Protein AF-A0A2S4UJU0-F1 (afdb_monomer_lite)

Secondary structure (DSSP, 8-state):
-----S-S---HHHHHHHHHH---HHHHHHHGGGGSTTTHHHHHHHHHHHHHHHTTSHHHHHHHHHHHHHHTT-

Sequence (74 aa):
MMLRTLPQVMTPKEFMIHFVRSTNPEVAYLRRLWAVPRGIPSSMDLVRSMRNELTNTPEGRDAWDDFIQQEVHV

Foldseek 3Di:
DDPDDDPPDDDPVNVVVCLQPPPPPVSVVVNVQCPDPVNVVVNVVVVVVVLVVQCPDPVSVVVVVVVVVVVVVD

Organism: NCBI:txid27350

Structure (mmCIF, N/CA/C/O backbone):
data_AF-A0A2S4UJU0-F1
#
_entry.id   AF-A0A2S4UJU0-F1
#
loop_
_atom_site.group_PDB
_atom_site.id
_atom_site.type_symbol
_atom_site.label_atom_id
_atom_site.label_alt_id
_atom_site.label_comp_id
_atom_site.label_asym_id
_atom_site.label_entity_id
_atom_site.label_seq_id
_atom_site.pdbx_PDB_ins_code
_atom_site.Cartn_x
_atom_site.Cartn_y
_atom_site.Cartn_z
_atom_site.occupancy
_atom_site.B_iso_or_equiv
_atom_site.auth_seq_id
_atom_site.auth_comp_id
_atom_site.auth_asym_id
_atom_site.auth_atom_id
_atom_site.pdbx_PDB_model_num
ATOM 1 N N . MET A 1 1 ? -23.656 21.319 -23.296 1.00 37.44 1 MET A N 1
ATOM 2 C CA . MET A 1 1 ? -22.239 21.100 -22.934 1.00 37.44 1 MET A CA 1
ATOM 3 C C . MET A 1 1 ? -22.143 21.208 -21.418 1.00 37.44 1 MET A C 1
ATOM 5 O O . MET A 1 1 ? -22.288 22.302 -20.891 1.00 37.44 1 MET A O 1
ATOM 9 N N . MET A 1 2 ? -22.073 20.075 -20.713 1.00 38.69 2 MET A N 1
ATOM 10 C CA . MET A 1 2 ? -22.130 20.015 -19.243 1.00 38.69 2 MET A CA 1
ATOM 11 C C . MET A 1 2 ? -20.787 20.461 -18.645 1.00 38.69 2 MET A C 1
ATOM 13 O O . MET A 1 2 ? -19.925 19.652 -18.322 1.00 38.69 2 MET A O 1
ATOM 17 N N . LEU A 1 3 ? -20.599 21.774 -18.536 1.00 41.50 3 LEU A N 1
ATOM 18 C CA . LEU A 1 3 ? -19.654 22.373 -17.599 1.00 41.50 3 LEU A CA 1
ATOM 19 C C . LEU A 1 3 ? -20.308 22.290 -16.219 1.00 41.50 3 LEU A C 1
ATOM 21 O O . LEU A 1 3 ? -21.258 23.038 -16.004 1.00 41.50 3 LEU A O 1
ATOM 25 N N . ARG A 1 4 ? -19.821 21.391 -15.344 1.00 46.41 4 ARG A N 1
ATOM 26 C CA . ARG A 1 4 ? -20.048 21.265 -13.876 1.00 46.41 4 ARG A CA 1
ATOM 27 C C . ARG A 1 4 ? -20.388 19.816 -13.493 1.00 46.41 4 ARG A C 1
ATOM 29 O O . ARG A 1 4 ? -21.516 19.401 -13.707 1.00 46.41 4 ARG A O 1
ATOM 36 N N . THR A 1 5 ? -19.410 19.086 -12.940 1.00 57.81 5 THR A N 1
ATOM 37 C CA . THR A 1 5 ? -19.364 18.617 -11.528 1.00 57.81 5 THR A CA 1
ATOM 38 C C . THR A 1 5 ? -18.532 17.338 -11.362 1.00 57.81 5 THR A C 1
ATOM 40 O O . THR A 1 5 ? -18.992 16.276 -11.755 1.00 57.81 5 THR A O 1
ATOM 43 N N . LEU A 1 6 ? -17.373 17.447 -10.703 1.00 51.09 6 LEU A N 1
ATOM 44 C CA . LEU A 1 6 ? -16.721 16.472 -9.803 1.00 51.09 6 LEU A CA 1
ATOM 45 C C . LEU A 1 6 ? -15.726 17.293 -8.949 1.00 51.09 6 LEU A C 1
ATOM 47 O O . LEU A 1 6 ? -15.234 18.309 -9.457 1.00 51.09 6 LEU A O 1
ATOM 51 N N . PRO A 1 7 ? -15.398 16.939 -7.691 1.00 56.28 7 PRO A N 1
ATOM 52 C CA . PRO A 1 7 ? -14.259 17.575 -7.041 1.00 56.28 7 PRO A CA 1
ATOM 53 C C . PRO A 1 7 ? -13.010 17.233 -7.867 1.00 56.28 7 PRO A C 1
ATOM 55 O O . PRO A 1 7 ? -12.721 16.066 -8.106 1.00 56.28 7 PRO A O 1
ATOM 58 N N . GLN A 1 8 ? -12.273 18.240 -8.341 1.00 63.50 8 GLN A N 1
ATOM 59 C CA . GLN A 1 8 ? -11.039 18.051 -9.123 1.00 63.50 8 GLN A CA 1
ATOM 60 C C . GLN A 1 8 ? -9.865 17.482 -8.296 1.00 63.50 8 GLN A C 1
ATOM 62 O O . GLN A 1 8 ? -8.734 17.457 -8.775 1.00 63.50 8 GLN A 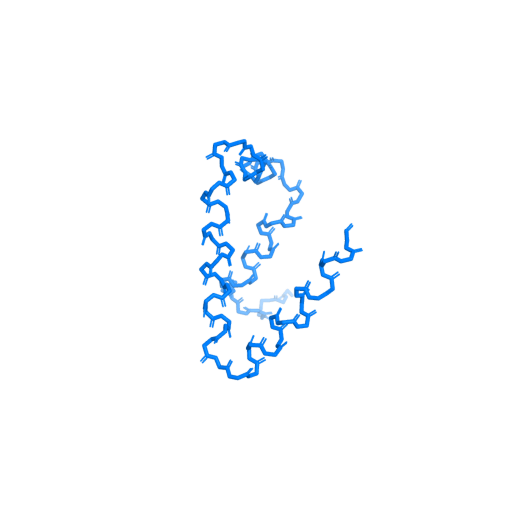O 1
ATOM 67 N N . VAL A 1 9 ? -10.097 17.040 -7.057 1.00 72.44 9 VAL A N 1
ATOM 68 C CA . VAL A 1 9 ? -9.043 16.619 -6.131 1.00 72.44 9 VAL A CA 1
ATOM 69 C C . VAL A 1 9 ? -9.221 15.143 -5.809 1.00 72.44 9 VAL A C 1
ATOM 71 O O . VAL A 1 9 ? -10.103 14.764 -5.045 1.00 72.44 9 VAL A O 1
ATOM 74 N N . MET A 1 10 ? -8.363 14.324 -6.412 1.00 84.19 10 MET A N 1
ATOM 75 C CA . MET A 1 10 ? -8.175 12.923 -6.046 1.00 84.19 10 MET A CA 1
ATOM 76 C C . MET A 1 10 ? -7.669 12.850 -4.602 1.00 84.19 10 MET A C 1
ATOM 78 O O . MET A 1 10 ? -6.695 13.520 -4.250 1.00 84.19 10 MET A O 1
ATOM 82 N N . THR A 1 11 ? -8.308 12.042 -3.758 1.00 87.88 11 THR A N 1
ATOM 83 C CA . THR A 1 11 ? -7.807 11.813 -2.400 1.00 87.88 11 THR A CA 1
ATOM 84 C C . THR A 1 11 ? -6.486 11.035 -2.441 1.00 87.88 11 THR A C 1
ATOM 86 O O . THR A 1 11 ? -6.252 10.256 -3.370 1.00 87.88 11 THR A O 1
ATOM 89 N N . PRO A 1 12 ? -5.620 11.152 -1.417 1.00 86.81 12 PRO A N 1
ATOM 90 C CA . PRO A 1 12 ? -4.393 10.357 -1.357 1.00 86.81 12 PRO A CA 1
ATOM 91 C C . PRO A 1 12 ? -4.640 8.843 -1.473 1.00 86.81 12 PRO A C 1
ATOM 93 O O . PRO A 1 12 ? -3.860 8.135 -2.104 1.00 86.81 12 PRO A O 1
ATOM 96 N N . LYS A 1 13 ? -5.756 8.341 -0.924 1.00 89.50 13 LYS A N 1
ATOM 97 C CA . LYS A 1 13 ? -6.130 6.919 -1.011 1.00 89.50 13 LYS A CA 1
ATOM 98 C C . LYS A 1 13 ? -6.482 6.513 -2.442 1.00 89.50 13 LYS A C 1
ATOM 100 O O . LYS A 1 13 ? -5.980 5.501 -2.926 1.00 89.50 13 LYS A O 1
ATOM 105 N N . GLU A 1 14 ? -7.292 7.314 -3.134 1.00 89.88 14 GLU A N 1
ATOM 106 C CA . GLU A 1 14 ? -7.623 7.079 -4.546 1.00 89.88 14 GLU A CA 1
ATOM 107 C C . GLU A 1 14 ? -6.371 7.120 -5.421 1.00 89.88 14 GLU A C 1
ATOM 109 O O . GLU A 1 14 ? -6.194 6.244 -6.266 1.00 89.88 14 GLU A O 1
ATOM 114 N N . PHE A 1 15 ? -5.458 8.064 -5.171 1.00 89.44 15 PHE A N 1
ATOM 115 C CA . PHE A 1 15 ? -4.177 8.123 -5.872 1.00 89.44 15 PHE A CA 1
ATOM 116 C C . PHE A 1 15 ? -3.378 6.834 -5.713 1.00 89.44 15 PHE A C 1
ATOM 118 O O . PHE A 1 15 ? -2.955 6.259 -6.714 1.00 89.44 15 PHE A O 1
ATOM 125 N N . MET A 1 16 ? -3.208 6.343 -4.483 1.00 91.19 16 MET A N 1
ATOM 126 C CA . MET A 1 16 ? -2.457 5.110 -4.234 1.00 91.19 16 MET A CA 1
ATOM 127 C C . MET A 1 16 ? -3.098 3.905 -4.930 1.00 91.19 16 MET A C 1
ATOM 129 O O . MET A 1 16 ? -2.395 3.110 -5.554 1.00 91.19 16 MET A O 1
ATOM 133 N N . ILE A 1 17 ? -4.430 3.797 -4.901 1.00 91.69 17 ILE A N 1
ATOM 134 C CA . ILE A 1 17 ? -5.164 2.733 -5.600 1.00 91.69 17 ILE A CA 1
ATOM 135 C C . ILE A 1 17 ? -4.935 2.823 -7.113 1.00 91.69 17 ILE A C 1
ATOM 137 O O . ILE A 1 17 ? -4.599 1.817 -7.745 1.00 91.69 17 ILE A O 1
ATOM 141 N N . HIS A 1 18 ? -5.079 4.014 -7.700 1.00 91.62 18 HIS A N 1
ATOM 142 C CA . HIS A 1 18 ? -4.850 4.223 -9.128 1.00 91.62 18 HIS A CA 1
ATOM 143 C C . HIS A 1 18 ? -3.400 3.943 -9.516 1.00 91.62 18 HIS A C 1
ATOM 145 O O . HIS A 1 18 ? -3.164 3.272 -10.516 1.00 91.62 18 HIS A O 1
ATOM 151 N N . PHE A 1 19 ? -2.430 4.382 -8.717 1.00 90.56 19 PHE A N 1
ATOM 152 C CA . PHE A 1 19 ? -1.012 4.139 -8.959 1.00 90.56 19 PHE A CA 1
ATOM 153 C C . PHE A 1 19 ? -0.683 2.638 -8.965 1.00 90.56 19 PHE A C 1
ATOM 155 O O . PHE A 1 19 ? -0.071 2.130 -9.911 1.00 90.56 19 PHE A O 1
ATOM 162 N N . VAL A 1 20 ? -1.141 1.895 -7.951 1.00 92.00 20 VAL A N 1
ATOM 163 C CA . VAL A 1 20 ? -0.860 0.456 -7.822 1.00 92.00 20 VAL A CA 1
ATOM 164 C C . VAL A 1 20 ? -1.563 -0.364 -8.911 1.00 92.00 20 VAL A C 1
ATOM 166 O O . VAL A 1 20 ? -0.992 -1.334 -9.403 1.00 92.00 20 VAL A O 1
ATOM 169 N N . ARG A 1 21 ? -2.765 0.038 -9.344 1.00 92.88 21 ARG A N 1
ATOM 170 C CA . ARG A 1 21 ? -3.563 -0.696 -10.346 1.00 92.88 21 ARG A CA 1
ATOM 171 C C . ARG A 1 21 ? -3.381 -0.213 -11.787 1.00 92.88 21 ARG A C 1
ATOM 173 O O . ARG A 1 21 ? -3.910 -0.838 -12.701 1.00 92.88 21 ARG A O 1
ATOM 180 N N . SER A 1 22 ? -2.660 0.886 -12.011 1.00 92.12 22 SER A N 1
ATOM 181 C CA . SER A 1 22 ? -2.526 1.481 -13.343 1.00 92.12 22 SER A CA 1
ATOM 182 C C . SER A 1 22 ? -1.884 0.516 -14.342 1.00 92.12 22 SER A C 1
ATOM 184 O O . SER A 1 22 ? -0.834 -0.080 -14.069 1.00 92.12 22 SER A O 1
ATOM 186 N N . THR A 1 23 ? -2.500 0.424 -15.519 1.00 92.19 23 THR A N 1
ATOM 187 C CA . THR A 1 23 ? -1.991 -0.276 -16.706 1.00 92.19 23 THR A CA 1
ATOM 188 C C . THR A 1 23 ? -1.150 0.631 -17.606 1.00 92.19 23 THR A C 1
ATOM 190 O O . THR A 1 23 ? -0.627 0.169 -18.617 1.00 92.19 23 THR A O 1
ATOM 193 N N . ASN A 1 24 ? -0.994 1.914 -17.253 1.00 95.12 24 ASN A N 1
ATOM 194 C CA . ASN A 1 24 ? -0.120 2.827 -17.982 1.00 95.12 24 ASN A CA 1
ATOM 195 C C . ASN A 1 24 ? 1.332 2.293 -17.949 1.00 95.12 24 ASN A C 1
ATOM 197 O O . ASN A 1 24 ? 1.831 2.024 -16.852 1.00 95.12 24 ASN A O 1
ATOM 201 N N . PRO A 1 25 ? 2.018 2.163 -19.102 1.00 93.62 25 PRO A N 1
ATOM 202 C CA . PRO A 1 25 ? 3.349 1.556 -19.173 1.00 93.62 25 PRO A CA 1
ATOM 203 C C . PRO A 1 25 ? 4.401 2.227 -18.285 1.00 93.62 25 PRO A C 1
ATOM 205 O O . PRO A 1 25 ? 5.167 1.527 -17.628 1.00 93.62 25 PRO A O 1
ATOM 208 N N . GLU A 1 26 ? 4.400 3.558 -18.199 1.00 94.06 26 GLU A N 1
ATOM 209 C CA . GLU A 1 26 ? 5.354 4.313 -17.377 1.00 94.06 26 GLU A CA 1
ATOM 210 C C . GLU A 1 26 ? 5.111 4.067 -15.884 1.00 94.06 26 GLU A C 1
ATOM 212 O O . GLU A 1 26 ? 6.034 3.810 -15.110 1.00 94.06 26 GLU A O 1
ATOM 217 N N . VAL A 1 27 ? 3.842 4.057 -15.468 1.00 92.31 27 VAL A N 1
ATOM 218 C CA . VAL A 1 27 ? 3.477 3.775 -14.071 1.00 92.31 27 VAL A CA 1
ATOM 219 C C . VAL A 1 27 ? 3.785 2.321 -13.709 1.00 92.31 27 VAL A C 1
ATOM 221 O O . VAL A 1 27 ? 4.335 2.049 -12.641 1.00 92.31 27 VAL A O 1
ATOM 224 N N . ALA A 1 28 ? 3.488 1.378 -14.604 1.00 93.44 28 ALA A N 1
ATOM 225 C CA . ALA A 1 28 ? 3.823 -0.030 -14.420 1.00 93.44 28 ALA A CA 1
ATOM 226 C C . ALA A 1 28 ? 5.344 -0.244 -14.334 1.00 93.44 28 ALA A C 1
ATOM 228 O O . ALA A 1 28 ? 5.812 -1.017 -13.493 1.00 93.44 28 ALA A O 1
ATOM 229 N N . TYR A 1 29 ? 6.118 0.483 -15.146 1.00 92.81 29 TYR A N 1
ATOM 230 C CA . TYR A 1 29 ? 7.577 0.463 -15.114 1.00 92.81 29 TYR A CA 1
ATOM 231 C C . TYR A 1 29 ? 8.133 0.919 -13.761 1.00 92.81 29 TYR A C 1
ATOM 233 O O . TYR A 1 29 ? 9.058 0.296 -13.245 1.00 92.81 29 TYR A O 1
ATOM 241 N N . LEU A 1 30 ? 7.564 1.963 -13.155 1.00 92.44 30 LEU A N 1
ATOM 242 C CA . LEU A 1 30 ? 7.972 2.422 -11.824 1.00 92.44 30 LEU A CA 1
ATOM 243 C C . LEU A 1 30 ? 7.544 1.443 -10.725 1.00 92.44 30 LEU A C 1
ATOM 245 O O . LEU A 1 30 ? 8.342 1.104 -9.851 1.00 92.44 30 LEU A O 1
ATOM 249 N N . ARG A 1 31 ? 6.312 0.927 -10.790 1.00 93.69 31 ARG A N 1
ATOM 250 C CA . ARG A 1 31 ? 5.779 -0.024 -9.804 1.00 93.69 31 ARG A CA 1
ATOM 251 C C . ARG A 1 31 ? 6.558 -1.336 -9.765 1.00 93.69 31 ARG A C 1
ATOM 253 O O . ARG A 1 31 ? 6.716 -1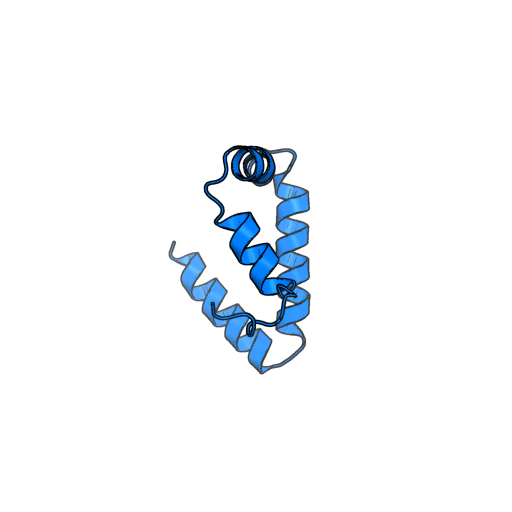.910 -8.692 1.00 93.69 31 ARG A O 1
ATOM 260 N N . ARG A 1 32 ? 7.111 -1.802 -10.892 1.00 93.12 32 ARG A N 1
ATOM 261 C CA . ARG A 1 32 ? 7.923 -3.035 -10.919 1.00 93.12 32 ARG A CA 1
ATOM 262 C C . ARG A 1 32 ? 9.117 -2.978 -9.958 1.00 93.12 32 ARG A C 1
ATOM 264 O O . ARG A 1 32 ? 9.567 -4.017 -9.490 1.00 93.12 32 ARG A O 1
ATOM 271 N N . LEU A 1 33 ? 9.617 -1.775 -9.651 1.00 94.00 33 LEU A N 1
ATOM 272 C CA . LEU A 1 33 ? 10.738 -1.569 -8.735 1.00 94.00 33 LEU A CA 1
ATOM 273 C C . LEU A 1 33 ? 10.379 -1.887 -7.279 1.00 94.00 33 LEU A C 1
ATOM 275 O O . LEU A 1 33 ? 11.281 -2.018 -6.465 1.00 94.00 33 LEU A O 1
ATOM 279 N N . TRP A 1 34 ? 9.098 -2.041 -6.939 1.00 94.94 34 TRP A N 1
ATOM 280 C CA . TRP A 1 34 ? 8.674 -2.388 -5.582 1.00 94.94 34 TRP A CA 1
ATOM 281 C C . TRP A 1 34 ? 8.994 -3.849 -5.241 1.00 94.94 34 TRP A C 1
ATOM 283 O O . TRP A 1 34 ? 9.380 -4.162 -4.120 1.00 94.94 34 TRP A O 1
ATOM 293 N N . ALA A 1 35 ? 8.899 -4.743 -6.230 1.00 95.12 35 ALA A N 1
ATOM 294 C CA . ALA A 1 35 ? 9.082 -6.186 -6.055 1.00 95.12 35 ALA A CA 1
ATOM 295 C C . ALA A 1 35 ? 10.509 -6.680 -6.370 1.00 95.12 35 ALA A C 1
ATOM 297 O O . ALA A 1 35 ? 10.745 -7.885 -6.439 1.00 95.12 35 ALA A O 1
ATOM 298 N N . VAL A 1 36 ? 11.478 -5.781 -6.581 1.00 96.75 36 VAL A N 1
ATOM 299 C CA . VAL A 1 36 ? 12.889 -6.175 -6.764 1.00 96.75 36 VAL A CA 1
ATOM 300 C C . VAL A 1 36 ? 13.588 -6.294 -5.406 1.00 96.75 36 VAL A C 1
ATOM 302 O O . VAL A 1 36 ? 13.236 -5.550 -4.492 1.00 96.75 36 VAL A O 1
ATOM 305 N N . PRO A 1 37 ? 14.644 -7.118 -5.254 1.00 97.56 37 PRO A N 1
ATOM 306 C CA . PRO A 1 37 ? 15.294 -7.340 -3.956 1.00 97.56 37 PRO A CA 1
ATOM 307 C C . PRO A 1 37 ? 15.699 -6.062 -3.207 1.00 97.56 37 PRO A C 1
ATOM 309 O O . PRO A 1 37 ? 15.571 -5.986 -1.991 1.00 97.56 37 PRO A O 1
ATOM 312 N N . ARG A 1 38 ? 16.145 -5.030 -3.935 1.00 95.62 38 ARG A N 1
ATOM 313 C CA . ARG A 1 38 ? 16.517 -3.727 -3.357 1.00 95.62 38 ARG A CA 1
ATOM 314 C C . ARG A 1 38 ? 15.325 -2.821 -3.019 1.00 95.62 38 ARG A C 1
ATOM 316 O O . ARG A 1 38 ? 15.493 -1.910 -2.221 1.00 95.62 38 ARG A O 1
ATOM 323 N N . GLY A 1 39 ? 14.162 -3.044 -3.628 1.00 96.31 39 GLY A N 1
ATOM 324 C CA . GLY A 1 39 ? 12.948 -2.250 -3.415 1.00 96.31 39 GLY A CA 1
ATOM 325 C C . GLY A 1 39 ? 11.964 -2.862 -2.419 1.00 96.31 39 GLY A C 1
ATOM 326 O O . GLY A 1 39 ? 11.159 -2.132 -1.845 1.00 96.31 39 GLY A O 1
ATOM 327 N N . ILE A 1 40 ? 12.051 -4.172 -2.161 1.00 97.06 40 ILE A N 1
ATOM 328 C CA . ILE A 1 40 ? 11.187 -4.860 -1.191 1.00 97.06 40 ILE A CA 1
ATOM 329 C C . ILE A 1 40 ? 11.261 -4.216 0.204 1.00 97.06 40 ILE A C 1
ATOM 331 O O . ILE A 1 40 ? 10.193 -3.953 0.754 1.00 97.06 40 ILE A O 1
ATOM 335 N N . PRO A 1 41 ? 12.443 -3.895 0.779 1.00 97.88 41 PRO A N 1
ATOM 336 C CA . PRO A 1 41 ? 12.502 -3.313 2.121 1.00 97.88 41 PRO A CA 1
ATOM 337 C C . PRO A 1 41 ? 11.697 -2.012 2.249 1.00 97.88 41 PRO A C 1
ATOM 339 O O . PRO A 1 41 ? 10.806 -1.926 3.089 1.00 97.88 41 PRO A O 1
ATOM 342 N N . SER A 1 42 ? 11.918 -1.043 1.354 1.00 96.50 42 SER A N 1
ATOM 343 C CA . SER A 1 42 ? 11.205 0.241 1.394 1.00 96.50 42 SER A CA 1
ATOM 344 C C . SER A 1 42 ? 9.724 0.119 1.020 1.00 96.50 42 SER A C 1
ATOM 346 O O . SER A 1 42 ? 8.892 0.869 1.531 1.00 96.50 42 SER A O 1
ATOM 348 N N . SER A 1 43 ? 9.365 -0.846 0.170 1.00 96.12 43 SER A N 1
ATOM 349 C CA . SER A 1 43 ? 7.960 -1.146 -0.136 1.00 96.12 43 SER A CA 1
ATOM 350 C C . SER A 1 43 ? 7.235 -1.717 1.087 1.00 96.12 43 SER A C 1
ATOM 352 O O . SER A 1 43 ? 6.105 -1.327 1.376 1.00 96.12 43 SER A O 1
ATOM 354 N N . MET A 1 44 ? 7.894 -2.590 1.854 1.00 97.19 44 MET A N 1
ATOM 355 C CA . MET A 1 44 ? 7.351 -3.117 3.107 1.00 97.19 44 MET A CA 1
ATOM 356 C C . MET A 1 44 ? 7.283 -2.053 4.209 1.00 97.19 44 MET A C 1
ATOM 358 O O . MET A 1 44 ? 6.345 -2.075 5.007 1.00 97.19 44 MET A O 1
ATOM 362 N N . ASP A 1 45 ? 8.204 -1.086 4.235 1.00 97.81 45 ASP A N 1
ATOM 363 C CA . ASP A 1 45 ? 8.124 0.066 5.144 1.00 97.81 45 ASP A CA 1
ATOM 364 C C . ASP A 1 45 ? 6.891 0.935 4.860 1.00 97.81 45 ASP A C 1
ATOM 366 O O . ASP A 1 45 ? 6.217 1.388 5.792 1.00 97.81 45 ASP A O 1
ATOM 370 N N . LEU A 1 46 ? 6.526 1.106 3.584 1.00 94.25 46 LEU A N 1
ATOM 371 C CA . LEU A 1 46 ? 5.283 1.774 3.196 1.00 94.25 46 LEU A CA 1
ATOM 372 C C . LEU A 1 46 ? 4.052 0.995 3.685 1.00 94.25 46 LEU A C 1
ATOM 374 O O . LEU A 1 46 ? 3.159 1.589 4.289 1.00 94.25 46 LEU A O 1
ATOM 378 N N . VAL A 1 47 ? 4.013 -0.329 3.490 1.00 94.69 47 VAL A N 1
ATOM 379 C CA . VAL A 1 47 ? 2.921 -1.184 4.002 1.00 94.69 47 VAL A CA 1
ATOM 380 C C . VAL A 1 47 ? 2.800 -1.070 5.521 1.00 94.69 47 VAL A C 1
ATOM 382 O O . VAL A 1 47 ? 1.702 -0.875 6.040 1.00 94.69 47 VAL A O 1
ATOM 385 N N . ARG A 1 48 ? 3.925 -1.109 6.242 1.00 96.44 48 ARG A N 1
ATOM 386 C CA . ARG A 1 48 ? 3.955 -0.957 7.703 1.00 96.44 48 ARG A CA 1
ATOM 387 C C . ARG A 1 48 ? 3.451 0.415 8.148 1.00 96.44 48 ARG A C 1
ATOM 389 O O . ARG A 1 48 ? 2.725 0.505 9.134 1.00 96.44 48 ARG A O 1
ATOM 396 N N . SER A 1 49 ? 3.802 1.468 7.416 1.00 96.00 49 SER A N 1
ATOM 397 C CA . SER A 1 49 ? 3.331 2.830 7.688 1.00 96.00 49 SER A CA 1
ATOM 398 C C . SER A 1 49 ? 1.815 2.942 7.516 1.00 96.00 49 SER A C 1
ATOM 400 O O . SER A 1 49 ? 1.140 3.475 8.393 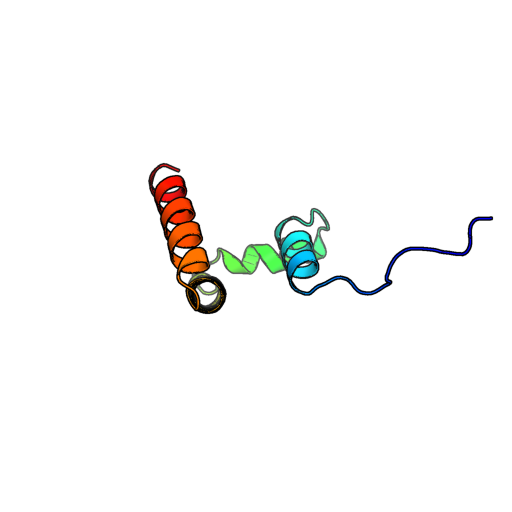1.00 96.00 49 SER A O 1
ATOM 402 N N . MET A 1 50 ? 1.265 2.362 6.444 1.00 93.62 50 MET A N 1
ATOM 403 C CA . MET A 1 50 ? -0.187 2.301 6.230 1.00 93.62 50 MET A CA 1
ATOM 404 C C . MET A 1 50 ? -0.891 1.495 7.326 1.00 93.62 50 MET A C 1
ATOM 406 O O . MET A 1 50 ? -1.898 1.947 7.864 1.00 93.62 50 MET A O 1
ATOM 410 N N . ARG A 1 51 ? -0.337 0.337 7.705 1.00 95.62 51 ARG A N 1
ATOM 411 C CA . ARG A 1 51 ? -0.839 -0.480 8.817 1.00 95.62 51 ARG A CA 1
ATOM 412 C C . ARG A 1 51 ? -0.906 0.325 10.108 1.00 95.62 51 ARG A C 1
ATOM 414 O O . ARG A 1 51 ? -1.932 0.316 10.776 1.00 95.62 51 ARG A O 1
ATOM 421 N N . ASN A 1 52 ? 0.173 1.019 10.466 1.00 96.31 52 ASN A N 1
ATOM 422 C CA . ASN A 1 52 ? 0.226 1.788 11.708 1.00 96.31 52 ASN A CA 1
ATOM 423 C C . ASN A 1 52 ? -0.861 2.865 11.745 1.00 96.31 52 ASN A C 1
ATOM 425 O O . ASN A 1 52 ? -1.547 2.973 12.754 1.00 96.31 52 ASN A O 1
ATOM 429 N N . GLU A 1 53 ? -1.080 3.570 10.634 1.00 94.50 53 GLU A N 1
ATOM 430 C CA . GLU A 1 53 ? -2.152 4.562 10.529 1.00 94.50 53 GLU A CA 1
ATOM 431 C C . GLU A 1 53 ? -3.547 3.945 10.719 1.00 94.50 53 GLU A C 1
ATOM 433 O O . GLU A 1 53 ? -4.365 4.478 11.467 1.00 94.50 53 GLU A O 1
ATOM 438 N N . LEU A 1 54 ? -3.814 2.793 10.090 1.00 93.38 54 LEU A N 1
ATOM 439 C CA . LEU A 1 54 ? -5.098 2.093 10.212 1.00 93.38 54 LEU A CA 1
ATOM 440 C C . LEU A 1 54 ? -5.336 1.578 11.636 1.00 93.38 54 LEU A C 1
ATOM 442 O O . LEU A 1 54 ? -6.420 1.736 12.183 1.00 93.38 54 LEU A O 1
ATOM 446 N N . THR A 1 55 ? -4.312 1.005 12.266 1.00 96.69 55 THR A N 1
ATOM 447 C CA . THR A 1 55 ? -4.423 0.346 13.582 1.00 96.69 55 THR A CA 1
ATOM 448 C C . THR A 1 55 ? -4.450 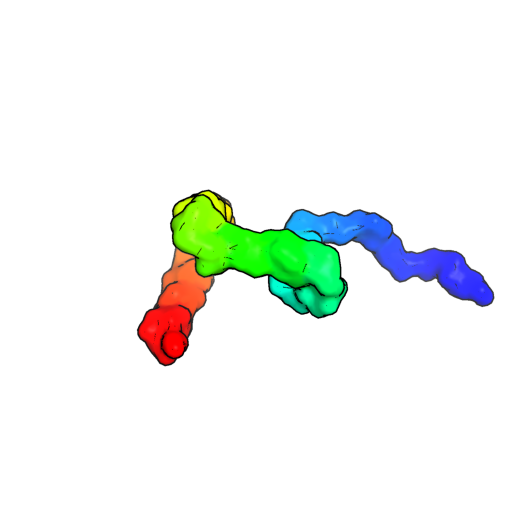1.303 14.782 1.00 96.69 55 THR A C 1
ATOM 450 O O . THR A 1 55 ? -4.393 0.860 15.935 1.00 96.69 55 THR A O 1
ATOM 453 N N . ASN A 1 56 ? -4.562 2.613 14.543 1.00 96.88 56 ASN A N 1
ATOM 454 C CA . ASN A 1 56 ? -4.647 3.624 15.597 1.00 96.88 56 ASN A CA 1
ATOM 455 C C . ASN A 1 56 ? -5.971 3.568 16.384 1.00 96.88 56 ASN A C 1
ATOM 457 O O . ASN A 1 56 ? -6.009 3.996 17.538 1.00 96.88 56 ASN A O 1
ATOM 461 N N . THR A 1 57 ? -7.035 2.986 15.823 1.00 96.81 57 THR A N 1
ATOM 462 C CA . THR A 1 57 ? -8.322 2.782 16.515 1.00 96.81 57 THR A CA 1
ATOM 463 C C . THR A 1 57 ? -8.616 1.293 16.742 1.00 96.81 57 THR A C 1
ATOM 465 O 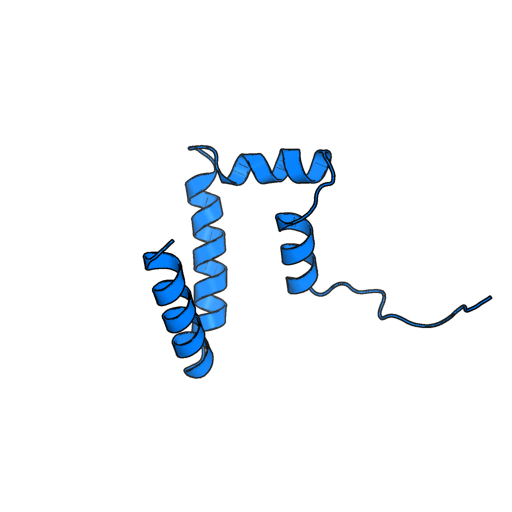O . THR A 1 57 ? -8.016 0.451 16.070 1.00 96.81 57 THR A O 1
ATOM 468 N N . PRO A 1 58 ? -9.499 0.933 17.698 1.00 97.50 58 PRO A N 1
ATOM 469 C CA . PRO A 1 58 ? -9.968 -0.446 17.856 1.00 97.50 58 PRO A CA 1
ATOM 470 C C . PRO A 1 58 ? -10.548 -1.025 16.561 1.00 97.50 58 PRO A C 1
ATOM 472 O O . PRO A 1 58 ? -10.099 -2.072 16.117 1.00 97.50 58 PRO A O 1
ATOM 475 N N . GLU A 1 59 ? -11.434 -0.289 15.892 1.00 97.69 59 GLU A N 1
ATOM 476 C CA . GLU A 1 59 ? -12.099 -0.735 14.662 1.00 97.69 59 GLU A CA 1
ATOM 477 C C . GLU A 1 59 ? -11.094 -0.963 13.527 1.00 97.69 59 GLU A C 1
ATOM 479 O O . GLU A 1 59 ? -11.228 -1.888 12.730 1.00 97.69 59 GLU A O 1
ATOM 484 N N . GLY A 1 60 ? -10.063 -0.120 13.448 1.00 97.38 60 GLY A N 1
ATOM 485 C CA . GLY A 1 60 ? -9.006 -0.268 12.459 1.00 97.38 60 GLY A CA 1
ATOM 486 C C . GLY A 1 60 ? -8.053 -1.430 12.749 1.00 97.38 60 GLY A C 1
ATOM 487 O O . GLY A 1 60 ? -7.480 -1.983 11.811 1.00 97.38 60 GLY A O 1
ATOM 488 N N . ARG A 1 61 ? -7.897 -1.834 14.019 1.00 97.69 61 ARG A N 1
ATOM 489 C CA . ARG A 1 61 ? -7.188 -3.072 14.386 1.00 97.69 61 ARG A CA 1
ATOM 490 C C . ARG A 1 61 ? -7.978 -4.300 13.971 1.00 97.69 61 ARG A C 1
ATOM 492 O O . ARG A 1 61 ? -7.406 -5.140 13.290 1.00 97.69 61 ARG A O 1
ATOM 499 N N . ASP A 1 62 ? -9.269 -4.339 14.285 1.00 97.69 62 ASP A N 1
ATOM 500 C CA . ASP A 1 62 ? -10.143 -5.454 13.908 1.00 97.69 62 ASP A CA 1
ATOM 501 C C . ASP A 1 62 ? -10.151 -5.642 12.380 1.00 97.69 62 ASP A C 1
ATOM 503 O O . ASP A 1 62 ? -9.900 -6.734 11.876 1.00 97.69 62 ASP A O 1
ATOM 507 N N . ALA A 1 63 ? -10.301 -4.548 11.621 1.00 97.19 63 ALA A N 1
ATOM 508 C CA . ALA A 1 63 ? -10.261 -4.591 10.159 1.00 97.19 63 ALA A CA 1
ATOM 509 C C . ALA A 1 63 ? -8.900 -5.043 9.591 1.00 97.19 63 ALA A C 1
ATOM 511 O O . ALA A 1 63 ? -8.849 -5.705 8.552 1.00 97.19 63 ALA A O 1
ATOM 512 N N . TRP A 1 64 ? -7.789 -4.666 10.233 1.00 96.19 64 TRP A N 1
ATOM 513 C CA . TRP A 1 64 ? -6.456 -5.113 9.822 1.00 96.19 64 TRP A CA 1
ATOM 514 C C . TRP A 1 64 ? -6.240 -6.601 10.111 1.00 96.19 64 TRP A C 1
ATOM 516 O O . TRP A 1 64 ? -5.672 -7.306 9.277 1.00 96.19 64 TRP A O 1
ATOM 526 N N . ASP A 1 65 ? -6.694 -7.080 11.267 1.00 95.94 65 ASP A N 1
ATOM 527 C CA . ASP A 1 65 ? -6.568 -8.482 11.656 1.00 95.94 65 ASP A CA 1
ATOM 528 C C . ASP A 1 65 ? -7.392 -9.382 10.725 1.00 95.94 65 ASP A C 1
ATOM 530 O O . ASP A 1 65 ? -6.856 -10.369 10.214 1.00 95.94 65 ASP A O 1
ATOM 534 N N . ASP A 1 66 ? -8.630 -8.992 10.402 1.00 96.31 66 ASP A N 1
ATOM 535 C CA . ASP A 1 66 ? -9.467 -9.675 9.407 1.00 96.31 66 ASP A CA 1
ATOM 536 C C . ASP A 1 66 ? -8.780 -9.739 8.034 1.00 96.31 66 ASP A C 1
ATOM 538 O O . ASP A 1 66 ? -8.772 -10.784 7.378 1.00 96.31 66 ASP A O 1
ATOM 542 N N . PHE A 1 67 ? -8.169 -8.631 7.596 1.00 95.12 67 PHE A N 1
ATOM 543 C CA . PHE A 1 67 ? -7.434 -8.574 6.332 1.00 95.12 67 PHE A CA 1
ATOM 544 C C . PHE A 1 67 ? -6.239 -9.539 6.322 1.00 95.12 67 PHE A C 1
ATOM 546 O O . PHE A 1 67 ? -6.078 -10.315 5.385 1.00 95.12 67 PHE A O 1
ATOM 553 N N . ILE A 1 68 ? -5.411 -9.543 7.370 1.00 94.00 68 ILE A N 1
ATOM 554 C CA . IL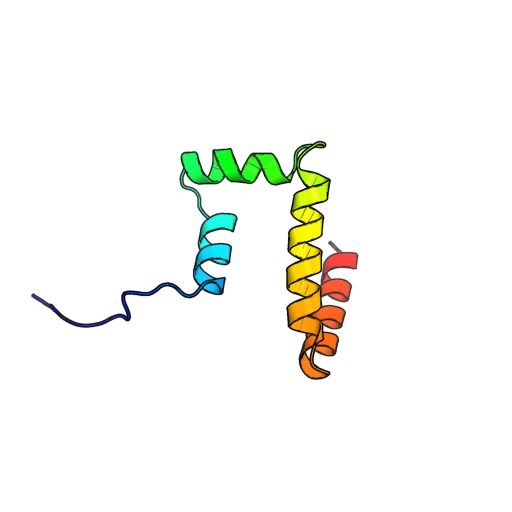E A 1 68 ? -4.236 -10.424 7.426 1.00 94.00 68 ILE A CA 1
ATOM 555 C C . ILE A 1 68 ? -4.638 -11.895 7.506 1.00 94.00 68 ILE A C 1
ATOM 557 O O . ILE A 1 68 ? -3.989 -12.728 6.878 1.00 94.00 68 ILE A O 1
ATOM 561 N N . GLN A 1 69 ? -5.714 -12.228 8.220 1.00 94.38 69 GLN A N 1
ATOM 562 C CA . GLN A 1 69 ? -6.233 -13.597 8.240 1.00 94.38 69 GLN A CA 1
ATOM 563 C C . GLN A 1 69 ? -6.643 -14.082 6.843 1.00 94.38 69 GLN A C 1
ATOM 565 O O . GLN A 1 69 ? -6.411 -15.244 6.517 1.00 94.38 69 GLN A O 1
ATOM 570 N N . GLN A 1 70 ? -7.195 -13.205 5.999 1.00 94.44 70 GLN A N 1
ATOM 571 C CA . GLN A 1 70 ? -7.520 -13.540 4.609 1.00 94.44 70 GLN A CA 1
ATOM 572 C C . GLN A 1 70 ? -6.258 -13.779 3.767 1.00 94.44 70 GLN A C 1
ATOM 574 O O . GLN A 1 70 ? -6.213 -14.743 3.008 1.00 94.44 70 GLN A O 1
ATOM 579 N N . GLU A 1 71 ? -5.219 -12.957 3.936 1.00 90.88 71 GLU A N 1
ATOM 580 C CA . GLU A 1 71 ? -3.975 -13.044 3.153 1.00 90.88 71 GLU A CA 1
ATOM 581 C C . GLU A 1 71 ? -3.055 -14.207 3.570 1.00 90.88 71 GLU A C 1
ATOM 583 O O . GLU A 1 71 ? -2.263 -14.678 2.761 1.00 90.88 71 GLU A O 1
ATOM 588 N N . VAL A 1 72 ? -3.155 -14.724 4.802 1.00 87.75 72 VAL A N 1
ATOM 589 C CA . VAL A 1 72 ? -2.400 -15.923 5.244 1.00 87.75 72 VAL A CA 1
ATOM 590 C C . VAL A 1 72 ? -2.773 -17.176 4.435 1.00 87.75 72 VAL A C 1
ATOM 592 O O . VAL A 1 72 ? -2.009 -18.142 4.395 1.00 87.75 72 VAL A O 1
ATOM 595 N N . HIS A 1 73 ? -3.938 -17.168 3.788 1.00 76.00 73 HIS A N 1
ATOM 596 C CA . HIS A 1 73 ? -4.450 -18.276 2.985 1.00 76.00 73 HIS A CA 1
ATOM 597 C C . HIS A 1 73 ? -4.286 -18.083 1.466 1.00 76.00 73 HIS A C 1
ATOM 599 O O . HIS A 1 73 ? -4.769 -18.929 0.709 1.00 76.00 73 HIS A O 1
ATOM 605 N N . VAL A 1 74 ? -3.632 -16.999 1.033 1.00 60.16 74 VAL A N 1
ATOM 606 C CA . VAL A 1 74 ? -3.328 -16.682 -0.377 1.00 60.16 74 VAL A CA 1
ATOM 607 C C . VAL A 1 74 ? -1.983 -17.279 -0.784 1.00 60.16 74 VAL A C 1
ATOM 609 O O . VAL A 1 74 ? -1.917 -17.831 -1.907 1.00 60.16 74 VAL A O 1
#

Radius of gyration: 16.42 Å; chains: 1; bounding box: 39×41×41 Å

pLDDT: mean 88.27, std 15.09, range [37.44, 97.88]